Protein AF-A0A3D5YE31-F1 (afdb_monomer)

Sequence (83 aa):
MFFNFQQSKNLSDQEKVMLQELYNDDTIIIISHEERSQKQNKESAIQKLFNEINTNLIPRKERLATKFPRSQKTKRYVDKTRQ

Nearest PDB structures (foldseek):
  2rtx-assembly1_A  TM=7.591E-01  e=2.925E-02  Escherichia coli K-12

Radius of gyration: 23.36 Å; Cα contacts (8 Å, |Δi|>4): 46; chains: 1; bounding box: 57×20×61 Å

Mean predicted aligned error: 9.78 Å

Solvent-accessible surface area (backbone atoms only — not comparable to full-atom values): 5249 Å² total; per-residue (Å²): 89,81,44,58,61,78,83,40,85,87,57,54,73,6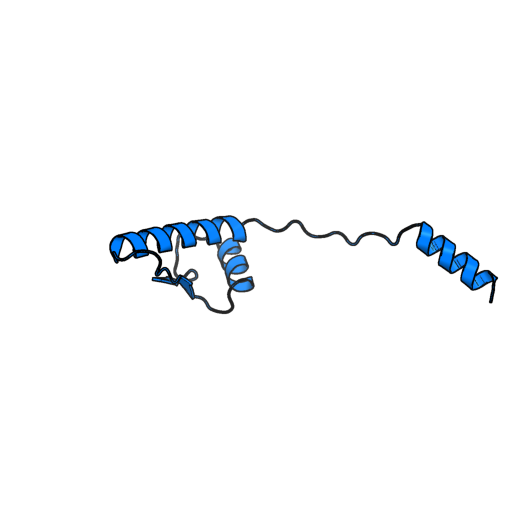9,56,49,50,56,48,50,77,73,33,96,53,69,54,52,77,41,87,53,82,87,51,95,45,69,66,58,20,51,51,53,32,52,53,52,50,53,51,52,49,63,62,66,70,52,82,76,78,80,82,74,83,78,73,83,55,68,68,61,54,52,48,54,51,54,55,59,76,73,108

Secondary structure (DSSP, 8-state):
-EEESTT-SSS-HHHHHHHHHH-SSSEEE----SSSSHHHHHHHHHHHHHHHHHHHTSPPPP-PPPPPPHHHHHHHHHHHHH-

Foldseek 3Di:
DKDQPVPDPPDDPVLQV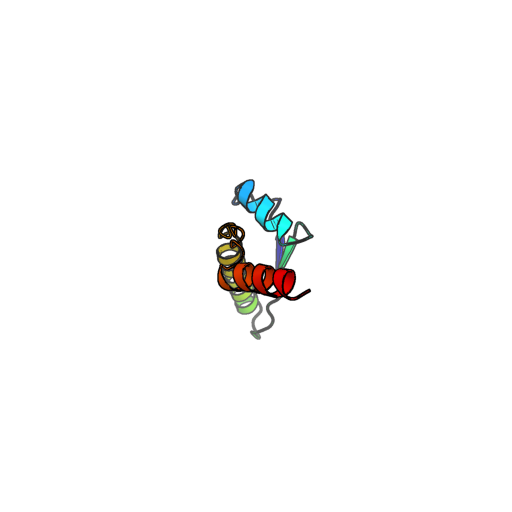LVVVVDVDRIDDFFFDPDPDPVVSVVVSVVVVVVCSVVSSPDDDDDDDDPDDPVVVVVVVVVVVVD

Structure (mmCIF, N/CA/C/O backbone):
data_AF-A0A3D5YE31-F1
#
_entry.id   AF-A0A3D5YE31-F1
#
loop_
_atom_site.group_PDB
_atom_site.id
_atom_site.type_symbol
_atom_site.label_atom_id
_atom_site.label_alt_id
_atom_site.label_comp_id
_atom_site.label_asym_id
_atom_site.label_entity_id
_atom_site.label_seq_id
_atom_site.pdbx_PDB_ins_code
_atom_site.Cartn_x
_atom_site.Cartn_y
_atom_site.Cartn_z
_atom_site.occupancy
_atom_site.B_iso_or_equiv
_atom_site.auth_seq_id
_atom_site.auth_comp_id
_atom_site.auth_asym_id
_atom_site.auth_atom_id
_atom_site.pdbx_PDB_model_num
ATOM 1 N N . MET A 1 1 ? -8.193 -8.252 12.945 1.00 76.12 1 MET A N 1
ATOM 2 C CA . MET A 1 1 ? -9.266 -7.344 12.488 1.00 76.12 1 MET A CA 1
ATOM 3 C C . MET A 1 1 ? -9.411 -7.527 10.990 1.00 76.12 1 MET A C 1
ATOM 5 O O . MET A 1 1 ? -8.392 -7.602 10.319 1.00 76.12 1 MET A O 1
ATOM 9 N N . PHE A 1 2 ? -10.644 -7.632 10.497 1.00 82.19 2 PHE A N 1
ATOM 10 C CA . PHE A 1 2 ? -10.948 -7.762 9.070 1.00 82.19 2 PHE A CA 1
ATOM 11 C C . PHE A 1 2 ? -11.606 -6.469 8.597 1.00 82.19 2 PHE A C 1
ATOM 13 O O . PHE A 1 2 ? -12.547 -6.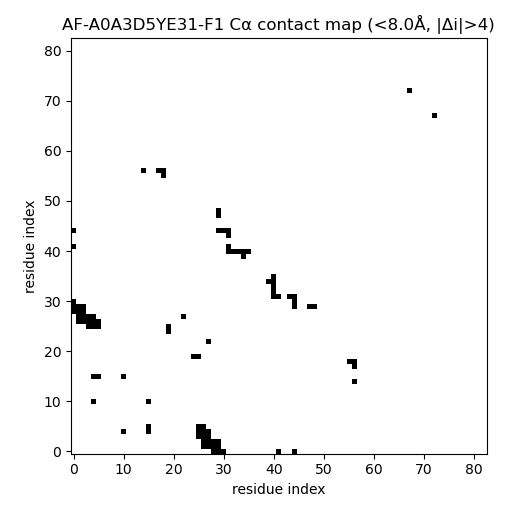002 9.242 1.00 82.19 2 PHE A O 1
ATOM 20 N N . PHE A 1 3 ? -11.106 -5.886 7.512 1.00 81.19 3 PHE A N 1
ATOM 21 C CA . PHE A 1 3 ? -11.670 -4.686 6.906 1.00 81.19 3 PHE A CA 1
ATOM 22 C C . PHE A 1 3 ? -11.920 -4.933 5.421 1.00 81.19 3 PHE A C 1
ATOM 24 O O . PHE A 1 3 ? -10.980 -5.162 4.667 1.00 81.19 3 PHE A O 1
ATOM 31 N N . ASN A 1 4 ? -13.186 -4.900 5.007 1.00 83.56 4 ASN A N 1
ATOM 32 C CA . ASN A 1 4 ? -13.557 -5.005 3.600 1.00 83.56 4 ASN A CA 1
ATOM 33 C C . ASN A 1 4 ? -13.638 -3.597 2.995 1.00 83.56 4 ASN A C 1
ATOM 35 O O . ASN A 1 4 ? -14.461 -2.783 3.423 1.00 83.56 4 ASN A O 1
ATOM 39 N N . PHE A 1 5 ? -12.777 -3.304 2.019 1.00 80.62 5 PHE A N 1
ATO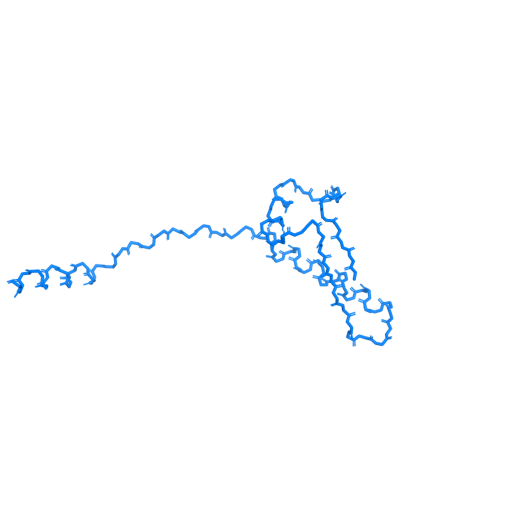M 40 C CA . PHE A 1 5 ? -12.700 -1.971 1.416 1.00 80.62 5 PHE A CA 1
ATOM 41 C C . PHE A 1 5 ? -13.685 -1.789 0.252 1.00 80.62 5 PHE A C 1
ATOM 43 O O . PHE A 1 5 ? -14.161 -0.670 0.041 1.00 80.62 5 PHE A O 1
ATOM 50 N N . GLN A 1 6 ? -14.083 -2.867 -0.436 1.00 78.75 6 GLN A N 1
ATOM 51 C CA . GLN A 1 6 ? -15.074 -2.833 -1.523 1.00 78.75 6 GLN A CA 1
ATOM 52 C C . GLN A 1 6 ? -16.449 -2.353 -1.037 1.00 78.75 6 GLN A C 1
ATOM 54 O O . GLN A 1 6 ? -17.062 -1.468 -1.643 1.00 78.75 6 GLN A O 1
ATOM 59 N N . GLN A 1 7 ? -16.898 -2.863 0.115 1.00 81.69 7 GLN A N 1
ATOM 60 C CA . GLN A 1 7 ? -18.171 -2.482 0.740 1.00 81.69 7 GLN A CA 1
ATOM 61 C C . GLN A 1 7 ? -18.127 -1.122 1.448 1.00 81.69 7 GLN A C 1
ATOM 63 O O . GLN A 1 7 ? -19.169 -0.595 1.851 1.00 81.69 7 GLN A O 1
ATOM 68 N N . SER A 1 8 ? -16.941 -0.539 1.623 1.00 79.25 8 SER A N 1
ATOM 69 C CA . SER A 1 8 ? -16.818 0.749 2.291 1.00 79.25 8 SER A CA 1
ATOM 70 C C . SER A 1 8 ? -17.364 1.877 1.400 1.00 79.25 8 SER A C 1
ATOM 72 O O . SER A 1 8 ? -17.071 1.966 0.203 1.00 79.25 8 SER A O 1
ATOM 74 N N . LYS A 1 9 ? -18.193 2.748 1.991 1.00 80.81 9 LYS A N 1
ATOM 75 C CA . LYS A 1 9 ? -18.717 3.966 1.342 1.00 80.81 9 LYS A CA 1
ATOM 76 C C . LYS A 1 9 ? -17.752 5.152 1.421 1.00 80.81 9 LYS A C 1
ATOM 78 O O . LYS A 1 9 ? -18.005 6.175 0.800 1.00 80.81 9 LYS A O 1
ATOM 83 N N . ASN A 1 10 ? -16.683 5.021 2.202 1.00 79.19 10 ASN A N 1
ATOM 84 C CA . ASN A 1 10 ? -15.788 6.127 2.537 1.00 79.19 10 ASN A CA 1
ATOM 85 C C . ASN A 1 10 ? -14.579 6.228 1.593 1.00 79.19 10 ASN A C 1
ATOM 87 O O . ASN A 1 10 ? -13.763 7.120 1.788 1.00 79.19 10 ASN A O 1
ATOM 91 N N . LEU A 1 11 ? -14.461 5.323 0.616 1.00 79.69 11 LEU A N 1
ATOM 92 C CA . LEU A 1 11 ? -13.399 5.313 -0.390 1.00 79.69 11 LEU A CA 1
ATOM 93 C C . LEU A 1 11 ? -13.979 5.647 -1.765 1.00 79.69 11 LEU A C 1
ATOM 95 O O . LEU A 1 11 ? -15.025 5.113 -2.145 1.00 79.69 11 LEU A O 1
ATOM 99 N N . SER A 1 12 ? -13.276 6.497 -2.506 1.00 82.88 12 SER A N 1
ATOM 100 C CA . SER A 1 12 ? -13.529 6.787 -3.917 1.00 82.88 12 SER A CA 1
ATOM 101 C C . SER A 1 12 ? -13.192 5.580 -4.798 1.00 82.88 12 SER A C 1
ATOM 103 O O . SER A 1 12 ? -12.379 4.729 -4.435 1.00 82.88 12 SER A O 1
ATOM 105 N N . ASP A 1 13 ? -13.772 5.510 -5.995 1.00 81.06 13 ASP A N 1
ATOM 106 C CA . ASP A 1 13 ? -13.534 4.404 -6.931 1.00 81.06 13 ASP A CA 1
ATOM 107 C C . ASP A 1 13 ? -12.053 4.291 -7.329 1.00 81.06 13 ASP A C 1
ATOM 109 O O . ASP A 1 13 ? -11.524 3.188 -7.445 1.00 81.06 13 ASP A O 1
ATOM 113 N N . GLN A 1 14 ? -11.346 5.421 -7.456 1.00 79.81 14 GLN A N 1
ATOM 114 C CA . GLN A 1 14 ? -9.900 5.423 -7.724 1.00 79.81 14 GLN A CA 1
ATOM 115 C C . GLN A 1 14 ? -9.098 4.810 -6.571 1.00 79.81 14 GLN A C 1
ATOM 117 O O . GLN A 1 14 ? -8.169 4.039 -6.793 1.00 79.81 14 GLN A O 1
ATOM 122 N N . GLU A 1 15 ? -9.486 5.122 -5.337 1.00 78.94 15 GLU A N 1
ATOM 123 C CA . GLU A 1 15 ? -8.843 4.619 -4.124 1.00 78.94 15 GLU A CA 1
ATOM 124 C C . GLU A 1 15 ? -9.067 3.110 -3.973 1.00 78.94 15 GLU A C 1
ATOM 126 O O . GLU A 1 15 ? -8.150 2.374 -3.610 1.00 78.94 15 GLU A O 1
ATOM 131 N N . LYS A 1 16 ? -10.264 2.627 -4.331 1.00 81.69 16 LYS A N 1
ATOM 132 C CA . LYS A 1 16 ? -10.582 1.194 -4.371 1.00 81.69 16 LYS A CA 1
ATOM 133 C C . LYS A 1 16 ? -9.755 0.451 -5.414 1.00 81.69 16 LYS A C 1
ATOM 135 O O . LYS A 1 16 ? -9.256 -0.627 -5.113 1.00 81.69 16 LYS A O 1
ATOM 140 N N . VAL A 1 17 ? -9.575 1.026 -6.605 1.00 82.94 17 VAL A N 1
ATOM 141 C CA . VAL A 1 17 ? -8.727 0.434 -7.653 1.00 82.94 17 VAL A CA 1
ATOM 142 C C . VAL A 1 17 ? -7.273 0.345 -7.189 1.00 82.94 17 VAL A C 1
ATOM 144 O O . VAL A 1 17 ? -6.672 -0.718 -7.310 1.00 82.94 17 VAL A O 1
ATOM 147 N N . MET A 1 18 ? -6.725 1.406 -6.586 1.00 79.00 18 MET A N 1
ATOM 148 C CA . MET A 1 18 ? -5.355 1.377 -6.056 1.00 79.00 18 MET A CA 1
ATOM 149 C C . MET A 1 18 ? -5.174 0.324 -4.955 1.00 79.00 18 MET A C 1
ATOM 151 O O . MET A 1 18 ? -4.150 -0.355 -4.913 1.00 79.00 18 MET A O 1
ATOM 155 N N . LEU A 1 19 ? -6.162 0.160 -4.071 1.00 78.88 19 LEU A N 1
ATOM 156 C CA . LEU A 1 19 ? -6.123 -0.880 -3.040 1.00 78.88 19 LEU A CA 1
ATOM 157 C C . LEU A 1 19 ? -6.265 -2.290 -3.625 1.00 78.88 19 LEU A C 1
ATOM 159 O O . LEU A 1 19 ? -5.612 -3.198 -3.121 1.00 78.88 19 LEU A O 1
ATOM 163 N N . GLN A 1 20 ? -7.041 -2.467 -4.698 1.00 82.94 20 GLN A N 1
ATOM 164 C CA . GLN A 1 20 ? -7.146 -3.743 -5.414 1.00 82.94 20 GLN A CA 1
ATOM 165 C C . GLN A 1 20 ? -5.835 -4.132 -6.110 1.00 82.94 20 GLN A C 1
ATOM 167 O O . GLN A 1 20 ? -5.495 -5.306 -6.190 1.00 82.94 20 GLN A O 1
ATOM 172 N N . GLU A 1 21 ? -5.081 -3.160 -6.625 1.00 79.19 21 GLU A N 1
ATOM 173 C CA . GLU A 1 21 ? -3.753 -3.429 -7.189 1.00 79.19 21 GLU A CA 1
ATOM 174 C C . GLU A 1 21 ? -2.731 -3.818 -6.111 1.00 79.19 21 GLU A C 1
ATOM 176 O O . GLU A 1 21 ? -1.750 -4.504 -6.401 1.00 79.19 21 GLU A O 1
ATOM 181 N N . LEU A 1 22 ? -2.946 -3.378 -4.868 1.00 76.31 22 LEU A N 1
ATOM 182 C CA . LEU A 1 22 ? -2.036 -3.628 -3.755 1.00 76.31 22 LEU A CA 1
ATOM 183 C C . LEU A 1 22 ? -2.359 -4.920 -2.991 1.00 76.31 22 LEU A C 1
ATOM 185 O O . LEU A 1 22 ? -1.447 -5.620 -2.547 1.00 76.31 22 LEU A O 1
ATOM 189 N N . TYR A 1 23 ? -3.645 -5.232 -2.833 1.00 78.12 23 TYR A N 1
ATOM 190 C CA . TYR A 1 23 ? -4.147 -6.415 -2.147 1.00 78.12 23 TYR A CA 1
ATOM 191 C C . TYR A 1 23 ? -4.908 -7.297 -3.138 1.00 78.12 23 TYR A C 1
ATOM 193 O O . TYR A 1 23 ? -5.883 -6.865 -3.739 1.00 78.12 23 TYR A O 1
ATOM 201 N N . ASN A 1 24 ? -4.491 -8.560 -3.269 1.00 73.81 24 ASN A N 1
ATOM 202 C CA . ASN A 1 24 ? -5.142 -9.520 -4.174 1.00 73.81 24 ASN A CA 1
ATOM 203 C C . ASN A 1 24 ? -6.597 -9.844 -3.779 1.00 73.81 24 ASN A C 1
ATOM 205 O O . ASN A 1 24 ? -7.362 -10.304 -4.623 1.00 73.81 24 ASN A O 1
ATOM 209 N N . ASP A 1 25 ? -6.959 -9.611 -2.514 1.00 78.06 25 ASP A N 1
ATOM 210 C CA . ASP A 1 25 ? -8.281 -9.880 -1.952 1.00 78.06 25 ASP A CA 1
ATOM 211 C C . ASP A 1 25 ? -8.983 -8.577 -1.551 1.00 78.06 25 ASP A C 1
ATOM 213 O O . ASP A 1 25 ? -8.348 -7.628 -1.096 1.00 78.06 25 ASP A O 1
ATOM 217 N N . ASP A 1 26 ? -10.318 -8.581 -1.572 1.00 80.12 26 ASP A N 1
ATOM 218 C CA . ASP A 1 26 ? -11.175 -7.439 -1.199 1.00 80.12 26 ASP A CA 1
ATOM 219 C C . ASP A 1 26 ? -11.161 -7.102 0.309 1.00 80.12 26 ASP A C 1
ATOM 221 O O . ASP A 1 26 ? -11.895 -6.226 0.789 1.00 80.12 26 ASP A O 1
ATOM 225 N N . THR A 1 27 ? -10.374 -7.845 1.094 1.00 79.56 27 THR A N 1
ATOM 226 C CA . THR A 1 27 ? -10.322 -7.748 2.553 1.00 79.56 27 THR A CA 1
ATOM 227 C C . THR A 1 27 ? -8.894 -7.561 3.039 1.00 79.56 27 THR A C 1
ATOM 229 O O . THR A 1 27 ? -8.031 -8.413 2.847 1.00 79.56 27 THR A O 1
ATOM 232 N N . ILE A 1 28 ? -8.671 -6.478 3.776 1.00 81.25 28 ILE A N 1
ATOM 233 C CA . ILE A 1 28 ? -7.423 -6.221 4.486 1.00 81.25 28 ILE A CA 1
ATOM 234 C C . ILE A 1 28 ? -7.505 -6.898 5.856 1.00 81.25 28 ILE A C 1
ATOM 236 O O . ILE A 1 28 ? -8.416 -6.644 6.655 1.00 81.25 28 ILE A O 1
ATOM 240 N N . ILE A 1 29 ? -6.535 -7.767 6.135 1.00 81.19 29 ILE A N 1
ATOM 241 C CA . ILE A 1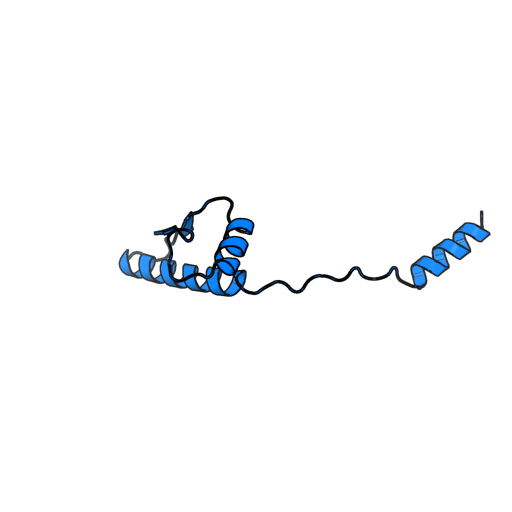 29 ? -6.404 -8.465 7.414 1.00 81.19 29 ILE A CA 1
ATOM 242 C C . ILE A 1 29 ? -5.298 -7.789 8.217 1.00 81.19 29 ILE A C 1
ATOM 244 O O . ILE A 1 29 ? -4.131 -7.829 7.837 1.00 81.19 29 ILE A O 1
ATOM 248 N N . ILE A 1 30 ? -5.657 -7.202 9.359 1.00 81.38 30 ILE A N 1
ATOM 249 C CA . ILE A 1 30 ? -4.692 -6.594 10.280 1.00 81.38 30 ILE A CA 1
ATOM 250 C C . ILE A 1 30 ? -4.622 -7.414 11.550 1.00 81.38 30 ILE A C 1
ATOM 252 O O . ILE A 1 30 ? -5.619 -7.606 12.258 1.00 81.38 30 ILE A O 1
ATOM 256 N N . ILE A 1 31 ? -3.414 -7.873 11.846 1.00 79.62 31 ILE A N 1
ATOM 257 C CA . ILE A 1 31 ? -3.096 -8.677 13.014 1.00 79.62 31 ILE A CA 1
ATOM 258 C C . ILE A 1 31 ? -2.275 -7.804 13.968 1.00 79.62 31 ILE A C 1
ATOM 260 O O . ILE A 1 31 ? -1.231 -7.276 13.596 1.00 79.62 31 ILE A O 1
ATOM 264 N N . SER A 1 32 ? -2.764 -7.630 15.197 1.00 76.62 32 SER A N 1
ATOM 265 C CA . SER A 1 32 ? -2.056 -6.922 16.265 1.00 76.62 32 SER A CA 1
ATOM 266 C C . SER A 1 32 ? -2.123 -7.762 17.537 1.00 76.62 32 SER A C 1
ATOM 268 O O . SER A 1 32 ? -3.216 -8.050 18.028 1.00 76.62 32 SER A O 1
ATOM 270 N N . HIS A 1 33 ? -0.957 -8.180 18.030 1.00 79.56 33 HIS A N 1
ATOM 271 C CA . HIS A 1 33 ? -0.787 -9.040 19.209 1.00 79.56 33 HIS A CA 1
ATOM 272 C C . HIS A 1 33 ? 0.213 -8.444 20.214 1.00 79.56 33 HIS A C 1
ATOM 274 O O . HIS A 1 33 ? 0.848 -9.171 20.971 1.00 79.56 33 HIS A O 1
ATOM 280 N N . GLU A 1 34 ? 0.405 -7.128 20.180 1.00 76.94 34 GLU A N 1
ATOM 281 C CA . GLU A 1 34 ? 1.450 -6.442 20.951 1.00 76.94 34 GLU A CA 1
ATOM 282 C C . GLU A 1 34 ? 1.081 -6.277 22.429 1.00 76.94 34 GLU A C 1
ATOM 284 O O . GLU A 1 34 ? 1.944 -6.350 23.299 1.00 76.94 34 GLU A O 1
ATOM 289 N N . GLU A 1 35 ? -0.202 -6.090 22.724 1.00 83.94 35 GLU A N 1
ATOM 290 C CA . GLU A 1 35 ? -0.696 -5.790 24.063 1.00 83.94 35 GLU A CA 1
ATOM 291 C C . GLU A 1 35 ? -1.390 -6.999 24.696 1.00 83.94 35 GLU A C 1
ATOM 293 O O . GLU A 1 35 ? -1.960 -7.861 24.019 1.00 83.94 35 GLU A O 1
ATOM 298 N N . ARG A 1 36 ? -1.408 -7.045 26.033 1.00 79.88 36 ARG A N 1
ATOM 299 C CA . ARG A 1 36 ? -2.165 -8.075 26.770 1.00 79.88 36 ARG A CA 1
ATOM 300 C C . ARG A 1 36 ? -3.675 -7.821 26.729 1.00 79.88 36 ARG A C 1
ATOM 302 O O . ARG A 1 36 ? -4.457 -8.757 26.876 1.00 79.88 36 ARG A O 1
ATOM 309 N N . SER A 1 37 ? -4.098 -6.570 26.529 1.00 84.81 37 SER A N 1
ATOM 310 C CA . SER A 1 37 ? -5.511 -6.185 26.465 1.00 84.81 37 SER A CA 1
ATOM 311 C C . SER A 1 37 ? -6.065 -6.242 25.045 1.00 84.81 37 SER A C 1
ATOM 313 O O . SER A 1 37 ? -5.510 -5.670 24.107 1.00 84.81 37 SER A O 1
ATOM 315 N N . GLN A 1 38 ? -7.248 -6.838 24.894 1.00 80.62 38 GLN A N 1
ATOM 316 C CA . GLN A 1 38 ? -7.971 -6.868 23.622 1.00 80.62 38 GLN A CA 1
ATOM 317 C C . GLN A 1 38 ? -8.369 -5.465 23.132 1.00 80.62 38 GLN A C 1
ATOM 319 O O . GLN A 1 38 ? -8.373 -5.224 21.925 1.00 80.62 38 GLN A O 1
ATOM 324 N N . LYS A 1 39 ? -8.692 -4.536 24.046 1.00 85.31 39 LYS A N 1
ATOM 325 C CA . LYS A 1 39 ? -9.065 -3.158 23.682 1.00 85.31 39 LYS A CA 1
ATOM 326 C C . LYS A 1 39 ? -7.886 -2.416 23.059 1.00 85.31 39 LYS A C 1
ATOM 328 O O . LYS A 1 39 ? -8.034 -1.869 21.972 1.00 85.31 39 LYS A O 1
ATOM 333 N N . GLN A 1 40 ? -6.719 -2.501 23.695 1.00 84.25 40 GLN A N 1
ATOM 334 C CA . GLN A 1 40 ? -5.494 -1.882 23.189 1.00 84.25 40 GLN A CA 1
ATOM 335 C C . GLN A 1 40 ? -5.069 -2.515 21.858 1.00 84.25 40 GLN A C 1
ATOM 337 O O . GLN A 1 40 ? -4.794 -1.803 20.900 1.00 84.25 40 GLN A O 1
ATOM 342 N N . ASN A 1 41 ? -5.143 -3.847 21.730 1.00 83.31 41 ASN A N 1
ATOM 343 C CA . ASN A 1 41 ? -4.869 -4.519 20.453 1.00 83.31 41 ASN A CA 1
ATOM 344 C C . ASN A 1 41 ? -5.802 -4.061 19.326 1.00 83.31 41 ASN A C 1
ATOM 346 O O . ASN A 1 41 ? -5.371 -3.934 18.178 1.00 83.31 41 ASN A O 1
ATOM 350 N N . LYS A 1 42 ? -7.078 -3.809 19.640 1.00 85.00 42 LYS A N 1
ATOM 351 C CA . LYS A 1 42 ? -8.051 -3.294 18.673 1.00 85.00 42 LYS A CA 1
ATOM 352 C C . LYS A 1 42 ? -7.719 -1.860 18.257 1.00 85.00 42 LYS A C 1
ATOM 354 O O . LYS A 1 42 ? -7.760 -1.571 17.066 1.00 85.00 42 LYS A O 1
ATOM 359 N N . GLU A 1 43 ? -7.369 -0.990 19.199 1.00 86.69 43 GLU A N 1
ATOM 360 C CA . GLU A 1 43 ? -6.953 0.388 18.906 1.00 86.69 43 GLU A CA 1
ATOM 361 C C . GLU A 1 43 ? -5.682 0.430 18.051 1.00 86.69 43 GLU A C 1
ATOM 363 O O . GLU A 1 43 ? -5.672 1.091 17.013 1.00 86.69 43 GLU A O 1
ATOM 368 N N . SER A 1 44 ? -4.661 -0.361 18.396 1.00 86.38 44 SER A N 1
ATOM 369 C CA . SER A 1 44 ? -3.441 -0.478 17.588 1.00 86.38 44 SER A CA 1
ATOM 370 C C . SER A 1 44 ? -3.724 -1.009 16.182 1.00 86.38 44 SER A C 1
ATOM 372 O O . SER A 1 44 ? -3.138 -0.532 15.213 1.00 86.38 44 SER A O 1
ATOM 374 N N . ALA A 1 45 ? -4.645 -1.968 16.028 1.00 86.50 45 ALA A N 1
ATOM 375 C CA . ALA A 1 45 ? -5.036 -2.462 14.708 1.00 86.50 45 ALA A CA 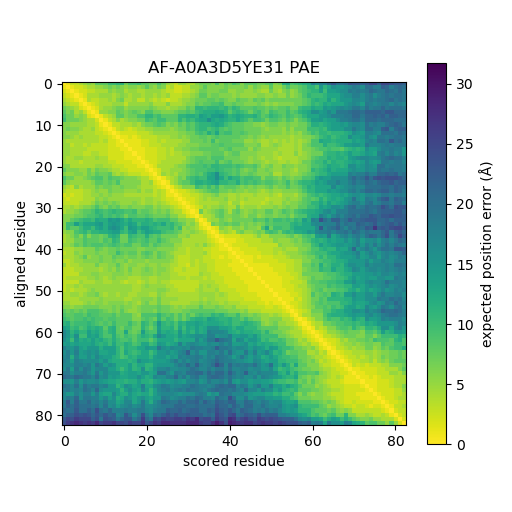1
ATOM 376 C C . ALA A 1 45 ? -5.718 -1.374 13.858 1.00 86.50 45 ALA A C 1
ATOM 378 O O . ALA A 1 45 ? -5.458 -1.287 12.660 1.00 86.50 45 ALA A O 1
ATOM 379 N N . ILE A 1 46 ? -6.547 -0.524 14.472 1.00 85.62 46 ILE A N 1
ATOM 380 C CA . ILE A 1 46 ? -7.190 0.608 13.791 1.00 85.62 46 ILE A CA 1
ATOM 381 C C . ILE A 1 46 ? -6.145 1.652 13.378 1.00 85.62 46 ILE A C 1
ATOM 383 O O . ILE A 1 46 ? -6.167 2.119 12.242 1.00 85.62 46 ILE A O 1
ATOM 387 N N . GLN A 1 47 ? -5.199 1.994 14.254 1.00 88.00 47 GLN A N 1
ATOM 388 C CA . GLN A 1 47 ? -4.123 2.932 13.913 1.00 88.00 47 GLN A CA 1
ATOM 389 C C . GLN A 1 47 ? -3.252 2.412 12.763 1.00 88.00 47 GLN A C 1
ATOM 391 O O . GLN A 1 47 ? -2.962 3.156 11.828 1.00 88.00 47 GLN A O 1
ATOM 396 N N . LYS A 1 48 ? -2.890 1.122 12.788 1.00 86.06 48 LYS A N 1
ATOM 397 C CA . LYS A 1 48 ? -2.154 0.472 11.692 1.00 86.06 48 LYS A CA 1
ATOM 398 C C . LYS A 1 48 ? -2.940 0.521 10.380 1.00 86.06 48 LYS A C 1
ATOM 400 O O . LYS A 1 48 ? -2.349 0.833 9.354 1.00 86.06 48 LYS A O 1
ATOM 405 N N . LEU A 1 49 ? -4.259 0.308 10.421 1.00 86.19 49 LEU A N 1
ATOM 406 C CA . LEU A 1 49 ? -5.123 0.424 9.240 1.00 86.19 49 LEU A CA 1
ATOM 407 C C . LEU A 1 49 ? -5.041 1.816 8.617 1.00 86.19 49 LEU A C 1
ATOM 409 O O . LEU A 1 49 ? -4.806 1.935 7.420 1.00 86.19 49 LEU A O 1
ATOM 413 N N . PHE A 1 50 ? -5.216 2.864 9.423 1.00 85.00 50 PHE A N 1
ATOM 414 C CA . PHE A 1 50 ? -5.166 4.237 8.921 1.00 85.00 50 PHE A CA 1
ATOM 415 C C . PHE A 1 50 ? -3.793 4.602 8.369 1.00 85.00 50 PHE A C 1
ATOM 417 O O . PHE A 1 50 ? -3.713 5.267 7.340 1.00 85.00 50 PHE A O 1
ATOM 424 N N . ASN A 1 51 ? -2.720 4.151 9.017 1.00 87.06 51 ASN A N 1
ATOM 425 C CA . ASN A 1 51 ? -1.369 4.395 8.529 1.00 87.06 51 ASN A CA 1
ATOM 426 C C . ASN A 1 51 ? -1.132 3.726 7.172 1.00 87.06 51 ASN A C 1
ATOM 428 O O . ASN A 1 51 ? -0.669 4.402 6.263 1.00 87.06 51 ASN A O 1
ATOM 432 N N . GLU A 1 52 ? -1.504 2.452 7.014 1.00 82.50 52 GLU A N 1
ATOM 433 C CA . GLU A 1 52 ? -1.378 1.728 5.741 1.00 82.50 52 GLU A CA 1
ATOM 434 C C . GLU A 1 52 ? -2.225 2.351 4.629 1.00 82.50 52 GLU A C 1
ATOM 436 O O . GLU A 1 52 ? -1.766 2.502 3.501 1.00 82.50 52 GLU A O 1
ATOM 441 N N . ILE A 1 53 ? -3.457 2.752 4.936 1.00 82.44 53 ILE A N 1
ATOM 442 C CA . ILE A 1 53 ? -4.325 3.453 3.986 1.00 82.44 53 ILE A CA 1
ATOM 443 C C . ILE A 1 53 ? -3.636 4.754 3.545 1.00 82.44 53 ILE A C 1
ATOM 445 O O . ILE A 1 53 ? -3.384 4.950 2.358 1.00 82.44 53 ILE A O 1
ATOM 449 N N . ASN A 1 54 ? -3.226 5.605 4.487 1.00 83.44 54 ASN A N 1
ATOM 450 C CA . ASN A 1 54 ? -2.628 6.904 4.174 1.00 83.44 54 ASN A CA 1
ATOM 451 C C . ASN A 1 54 ? -1.295 6.812 3.419 1.00 83.44 54 ASN A C 1
ATOM 453 O O . ASN A 1 54 ? -1.000 7.692 2.617 1.00 83.44 54 ASN A O 1
ATOM 457 N N . THR A 1 55 ? -0.470 5.792 3.665 1.00 80.50 55 THR A N 1
ATOM 458 C CA . THR A 1 55 ? 0.811 5.627 2.960 1.00 80.50 55 THR A CA 1
ATOM 459 C C . THR A 1 55 ? 0.628 5.062 1.557 1.00 80.50 55 THR A C 1
ATOM 461 O O . THR A 1 55 ? 1.324 5.490 0.634 1.00 80.50 55 THR A O 1
ATOM 464 N N . ASN A 1 56 ? -0.297 4.118 1.382 1.00 77.31 56 ASN A N 1
ATOM 465 C CA . ASN A 1 56 ? -0.479 3.414 0.117 1.00 77.31 56 ASN A CA 1
ATOM 466 C C . ASN A 1 56 ? -1.392 4.152 -0.873 1.00 77.31 56 ASN A C 1
ATOM 468 O O . ASN A 1 56 ? -1.244 3.970 -2.079 1.00 77.31 56 ASN A O 1
ATOM 472 N N . LEU A 1 57 ? -2.282 5.026 -0.392 1.00 77.06 57 LEU A N 1
ATOM 473 C CA . LEU A 1 57 ? -3.145 5.865 -1.236 1.00 77.06 57 LEU A CA 1
ATOM 474 C C . LEU A 1 57 ? -2.433 7.078 -1.846 1.00 77.06 57 LEU A C 1
ATOM 476 O O . LEU A 1 57 ? -3.038 7.836 -2.601 1.00 77.06 57 LEU A O 1
ATOM 480 N N . ILE A 1 58 ? -1.143 7.271 -1.561 1.00 75.81 58 ILE A N 1
ATOM 481 C CA . ILE A 1 58 ? -0.350 8.315 -2.209 1.00 75.81 58 ILE A CA 1
ATOM 482 C C . ILE A 1 58 ? 0.027 7.827 -3.617 1.00 75.81 58 ILE A C 1
ATOM 484 O O . ILE A 1 58 ? 0.816 6.882 -3.741 1.00 75.81 58 ILE A O 1
ATOM 488 N N . PRO A 1 59 ? -0.469 8.468 -4.695 1.00 70.25 59 PRO A N 1
ATOM 489 C CA . PRO A 1 59 ? -0.133 8.066 -6.053 1.00 70.25 59 PRO A CA 1
ATOM 490 C C . PRO A 1 59 ? 1.378 8.161 -6.269 1.00 70.25 59 PRO A C 1
ATOM 492 O O . PRO A 1 59 ? 1.997 9.220 -6.112 1.00 70.25 59 PRO A O 1
ATOM 495 N N . ARG A 1 60 ? 1.999 7.035 -6.637 1.00 70.31 60 ARG A N 1
ATOM 496 C CA . ARG A 1 60 ? 3.420 7.017 -6.993 1.00 70.31 60 ARG A CA 1
ATOM 497 C C . ARG A 1 60 ? 3.611 7.814 -8.278 1.00 70.31 60 ARG A C 1
ATOM 499 O O . ARG A 1 60 ? 3.015 7.499 -9.302 1.00 70.31 60 ARG A O 1
ATOM 506 N N . LYS A 1 61 ? 4.492 8.817 -8.244 1.00 78.38 61 LYS A N 1
ATOM 507 C CA . LYS A 1 61 ? 4.891 9.558 -9.447 1.00 78.38 61 LYS A CA 1
ATOM 508 C C . LYS A 1 61 ? 5.449 8.586 -10.486 1.00 78.38 61 LYS A C 1
ATOM 510 O O . LYS A 1 61 ? 6.392 7.845 -10.194 1.00 78.38 61 LYS A O 1
ATOM 515 N N . GLU A 1 62 ? 4.903 8.633 -11.696 1.00 77.81 62 GLU A N 1
ATOM 516 C CA . GLU A 1 62 ? 5.392 7.817 -12.802 1.00 77.81 62 GLU A CA 1
ATOM 517 C C . GLU A 1 62 ? 6.891 8.043 -13.038 1.00 77.81 62 GLU A C 1
ATOM 519 O O . GLU A 1 62 ? 7.395 9.174 -13.053 1.00 77.81 62 GLU A O 1
ATOM 524 N N . ARG A 1 63 ? 7.630 6.945 -13.221 1.00 80.06 63 ARG A N 1
ATOM 525 C CA . ARG A 1 63 ? 9.049 7.009 -13.572 1.00 80.06 63 ARG A CA 1
ATOM 526 C C . ARG A 1 63 ? 9.177 7.225 -15.073 1.00 80.06 63 ARG A C 1
ATOM 528 O O . ARG A 1 63 ? 8.902 6.324 -15.857 1.00 80.06 63 ARG A O 1
ATOM 535 N N . LEU A 1 64 ? 9.671 8.393 -15.471 1.00 85.06 64 LEU A N 1
ATOM 536 C CA . LEU A 1 64 ? 10.097 8.618 -16.849 1.00 85.06 64 LEU A CA 1
ATOM 537 C C . LEU A 1 64 ? 11.374 7.821 -17.120 1.00 85.06 64 LEU A C 1
ATOM 539 O O . LEU A 1 64 ? 12.310 7.841 -16.317 1.00 85.06 64 LEU A O 1
ATOM 543 N N . ALA A 1 65 ? 11.422 7.134 -18.260 1.00 86.69 65 ALA A N 1
ATOM 5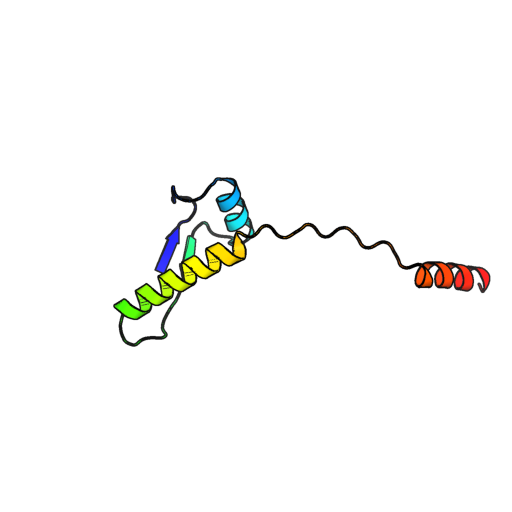44 C CA . ALA A 1 65 ? 12.604 6.389 -18.665 1.00 86.69 65 ALA A CA 1
ATOM 545 C C . ALA A 1 65 ? 13.822 7.323 -18.740 1.00 86.69 65 ALA A C 1
ATOM 547 O O . ALA A 1 65 ? 13.854 8.289 -19.510 1.00 86.69 65 ALA A O 1
ATOM 548 N N . THR A 1 66 ? 14.850 7.025 -17.947 1.00 88.44 66 THR A N 1
ATOM 549 C CA . THR A 1 66 ? 16.110 7.763 -18.005 1.00 88.44 66 THR A CA 1
ATOM 550 C C . THR A 1 66 ? 16.771 7.502 -19.353 1.00 88.44 66 THR A C 1
ATOM 552 O O . THR A 1 66 ? 17.033 6.359 -19.729 1.00 88.44 66 THR A O 1
ATOM 555 N N . LYS A 1 67 ? 17.065 8.571 -20.100 1.00 88.81 67 LYS A N 1
ATOM 556 C CA . LYS A 1 67 ? 17.797 8.458 -21.366 1.00 88.81 67 LYS A CA 1
ATOM 557 C C . LYS A 1 67 ? 19.168 7.825 -21.127 1.00 88.81 67 LYS A C 1
ATOM 559 O O . LYS A 1 67 ? 19.839 8.115 -20.139 1.00 88.81 67 LYS A O 1
ATOM 564 N N . PHE A 1 68 ? 19.614 7.014 -22.084 1.00 85.19 68 PHE A N 1
ATOM 565 C CA . PHE A 1 68 ? 20.927 6.379 -22.020 1.00 85.19 68 PHE A CA 1
ATOM 566 C C . PHE A 1 68 ? 22.054 7.432 -21.924 1.00 85.19 68 PHE A C 1
ATOM 568 O O . PHE A 1 68 ? 22.071 8.373 -22.735 1.00 85.19 68 PHE A O 1
ATOM 575 N N . PRO A 1 69 ? 22.992 7.299 -20.968 1.00 92.25 69 PRO A N 1
ATOM 576 C CA . PRO A 1 69 ? 23.990 8.324 -20.683 1.00 92.25 69 PRO A CA 1
ATOM 577 C C . PRO A 1 69 ? 24.964 8.527 -21.848 1.00 92.25 69 PRO A C 1
ATOM 579 O O 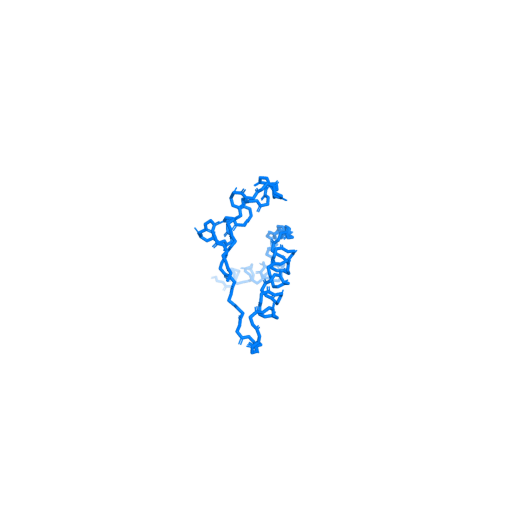. PRO A 1 69 ? 25.320 7.589 -22.566 1.00 92.25 69 PRO A O 1
ATOM 582 N N . ARG A 1 70 ? 25.439 9.770 -22.016 1.00 90.62 70 ARG A N 1
ATOM 583 C CA . ARG A 1 70 ? 26.372 10.146 -23.095 1.00 90.62 70 ARG A CA 1
ATOM 584 C C . ARG A 1 70 ? 27.650 9.306 -23.079 1.00 90.62 70 ARG A C 1
ATOM 586 O O . ARG A 1 70 ? 28.066 8.839 -24.130 1.00 90.62 70 ARG A O 1
ATOM 593 N N . SER A 1 71 ? 28.213 9.050 -21.898 1.00 89.19 71 SER A N 1
ATOM 594 C CA . SER A 1 71 ? 29.439 8.257 -21.729 1.00 89.19 71 SER A CA 1
ATOM 595 C C . SER A 1 71 ? 29.328 6.861 -22.340 1.00 89.19 71 SER A C 1
ATOM 597 O O . SER A 1 71 ? 30.234 6.417 -23.040 1.00 89.19 71 SER A O 1
ATOM 599 N N . GLN A 1 72 ? 28.198 6.182 -22.136 1.00 89.38 72 GLN A N 1
ATOM 600 C CA . GLN A 1 72 ? 27.983 4.863 -22.713 1.00 89.38 72 GLN A CA 1
ATOM 601 C C . GLN A 1 72 ? 27.738 4.926 -24.233 1.00 89.38 72 GLN A C 1
ATOM 603 O O . GLN A 1 72 ? 28.125 3.997 -24.939 1.00 89.38 72 GLN A O 1
ATOM 608 N N . LYS A 1 73 ? 27.147 6.010 -24.769 1.00 90.00 73 LYS A N 1
ATOM 609 C CA . LYS A 1 73 ? 27.043 6.209 -26.232 1.00 90.00 73 LYS A CA 1
ATOM 610 C C . LYS A 1 73 ? 28.422 6.352 -26.871 1.00 90.00 73 LYS A C 1
ATOM 612 O O . LYS A 1 73 ? 28.691 5.710 -27.880 1.00 90.00 73 LYS A O 1
ATOM 617 N N . THR A 1 74 ? 29.294 7.154 -26.261 1.00 89.38 74 THR A N 1
ATOM 618 C CA . THR A 1 74 ? 30.663 7.363 -26.743 1.00 89.38 74 THR A CA 1
ATOM 619 C C . THR A 1 74 ? 31.475 6.073 -26.692 1.00 89.38 74 THR A C 1
ATOM 621 O O . THR A 1 74 ? 32.132 5.751 -27.676 1.00 89.38 74 THR A O 1
ATOM 624 N N . LYS A 1 75 ? 31.376 5.293 -25.601 1.00 90.38 75 LYS A N 1
ATOM 625 C CA . LYS A 1 75 ? 32.021 3.970 -25.505 1.00 90.38 75 LYS A CA 1
ATOM 626 C C . LYS A 1 75 ? 31.614 3.052 -26.660 1.00 90.38 75 LYS A C 1
ATOM 628 O O . LYS A 1 75 ? 32.482 2.570 -27.371 1.00 90.38 75 LYS A O 1
ATOM 633 N N . ARG A 1 76 ? 30.308 2.917 -26.926 1.00 88.88 76 ARG A N 1
ATOM 634 C CA . ARG A 1 76 ? 29.804 2.102 -28.049 1.00 88.88 76 ARG A CA 1
ATOM 635 C C . ARG A 1 76 ? 30.357 2.538 -29.405 1.00 88.88 76 ARG A C 1
ATOM 637 O O . ARG A 1 76 ? 30.617 1.685 -30.243 1.00 88.88 76 ARG A O 1
ATOM 644 N N . TYR A 1 77 ? 30.508 3.844 -29.634 1.00 88.62 77 TYR A N 1
ATOM 645 C CA . TYR A 1 77 ? 31.092 4.344 -30.878 1.00 88.62 77 TYR A CA 1
ATOM 646 C C . TYR A 1 77 ? 32.565 3.946 -30.989 1.00 88.62 77 TYR A C 1
ATOM 648 O O . TYR A 1 77 ? 32.944 3.350 -31.983 1.00 88.62 77 TYR A O 1
ATOM 656 N N . VAL A 1 78 ? 33.366 4.196 -29.947 1.00 90.12 78 VAL A N 1
ATOM 657 C CA . VAL A 1 78 ? 34.797 3.846 -29.918 1.00 90.12 78 VAL A CA 1
ATOM 658 C C . VAL A 1 78 ? 35.023 2.343 -30.079 1.00 90.12 78 VAL A C 1
ATOM 660 O O . VAL A 1 78 ? 35.902 1.947 -30.838 1.00 90.12 78 VAL A O 1
ATOM 663 N N . ASP A 1 79 ? 34.230 1.514 -29.401 1.00 88.25 79 ASP A N 1
ATOM 664 C CA . ASP A 1 79 ? 34.335 0.056 -29.496 1.00 88.25 79 ASP A CA 1
ATOM 665 C C . ASP A 1 79 ? 33.958 -0.445 -30.898 1.00 88.25 79 ASP A C 1
ATOM 667 O O . ASP A 1 79 ? 34.610 -1.347 -31.414 1.00 88.25 79 ASP A O 1
ATOM 671 N N . L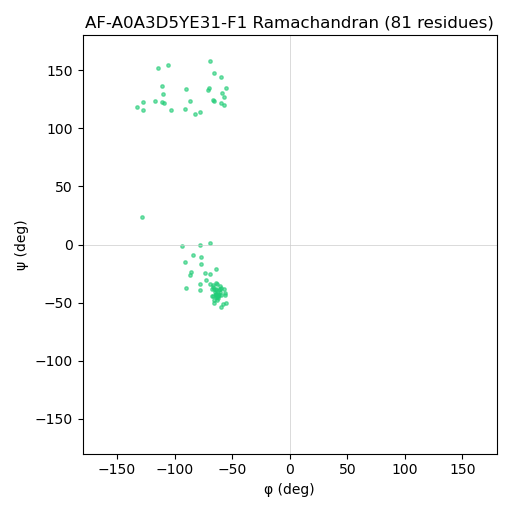YS A 1 80 ? 32.970 0.184 -31.554 1.00 87.06 80 LYS A N 1
ATOM 672 C CA . LYS A 1 80 ? 32.615 -0.117 -32.948 1.00 87.06 80 LYS A CA 1
ATOM 673 C C . LYS A 1 80 ? 33.731 0.256 -33.925 1.00 87.06 80 LYS A C 1
ATOM 675 O O . LYS A 1 80 ? 33.927 -0.458 -34.893 1.00 87.06 80 LYS A O 1
ATOM 680 N N . THR A 1 81 ? 34.433 1.367 -33.705 1.00 81.19 81 THR A N 1
ATOM 681 C CA . THR A 1 81 ? 35.525 1.805 -34.594 1.00 81.19 81 THR A CA 1
ATOM 682 C C . THR A 1 81 ? 36.819 1.009 -34.391 1.00 81.19 81 THR A C 1
ATOM 684 O O . THR A 1 81 ? 37.725 1.110 -35.210 1.00 81.19 81 THR A O 1
ATOM 687 N N . ARG A 1 82 ? 36.948 0.284 -33.272 1.00 77.88 82 ARG A N 1
ATOM 688 C CA . ARG A 1 82 ? 38.115 -0.553 -32.948 1.00 77.88 82 ARG A CA 1
ATOM 689 C C . ARG A 1 82 ? 37.990 -2.005 -33.425 1.00 77.88 82 ARG A C 1
ATOM 691 O O . ARG A 1 82 ? 39.003 -2.699 -33.397 1.00 77.88 82 ARG A O 1
ATOM 698 N N . GLN A 1 83 ? 36.789 -2.453 -33.793 1.00 59.03 83 GLN A N 1
ATOM 699 C CA . GLN A 1 83 ? 36.548 -3.736 -34.467 1.00 59.03 83 GLN A CA 1
ATOM 700 C C . GLN A 1 83 ? 36.682 -3.576 -35.978 1.00 59.03 83 GLN A C 1
ATOM 702 O O . GLN A 1 83 ? 37.162 -4.543 -36.604 1.00 59.03 83 GLN A O 1
#

pLDDT: mean 82.17, std 5.28, range [59.03, 92.25]